Protein AF-A0A392PVK4-F1 (afdb_monomer_lite)

pLDDT: mean 98.12, std 1.06, range [91.62, 98.94]

Sequence (159 aa):
MNINANARNILINADGIVESTFLLGGYSMQLSADAYKDWVFTEQGLPNDLIKRGVAVEDPASPHGIRLLIEDYPYASDGLEIWAAIKLWVEEYVNFYYKSDAAIVQDTELQAFWKEVVEVGHGDLKSATWWFKMQTRTELIEACTILIWIASALHAAVN

Radius of gyration: 18.24 Å; chains: 1; bounding box: 43×32×50 Å

Secondary structure (DSSP, 8-state):
-HHHHHIIIIISSTTSHHHHHSTTGGGHHHHHHHHHTT--GGGGSHHHHHHHTTSEEE-TTSTTSEEESSTT-HHHHHHHHHHHHHHHHHHHHHHHH-SSHHHHHH-HHHHHHHHHIIIIITGGGTT-TTS--S-SHHHHHHH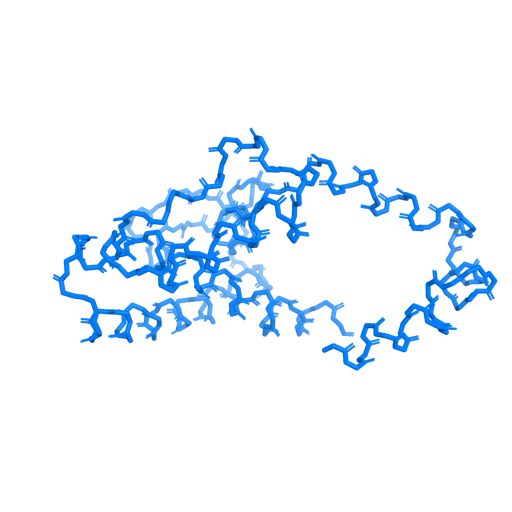HHHHHHIIIIIHHHH-

Organism: NCBI:txid97028

InterPro domains:
  IPR000907 Lipoxygenase [PTHR11771] (1-159)
  IPR013819 Lipoxygenase, C-terminal [PF00305] (1-159)
  IPR013819 Lipoxygenase, C-terminal [PS51393] (1-159)
  IPR036226 Lipoxigenase, C-terminal domain superfamily [SSF48484] (1-159)

Foldseek 3Di:
DVVVVVCCVAPLDQVHVCLVPDPCRVCVVVVVVVVVVVDFLLCLQLVNVCVVVVQWDQDCVDPLRIGGPPNPPPLNVVLSVVLVVLLVVLLVVLCVVDVWLVSQVPPPVNQVVLCCCQCPVVVVCNPPPRRDNSRGSVNVSSNSSSVCSVVPVVVVVPD

Structure (mmCIF, N/CA/C/O backbone):
data_AF-A0A392PVK4-F1
#
_entry.id   AF-A0A392PVK4-F1
#
loop_
_atom_site.group_PDB
_atom_site.id
_atom_site.type_symbol
_atom_site.label_atom_id
_atom_site.label_alt_id
_atom_site.label_comp_id
_atom_site.label_asy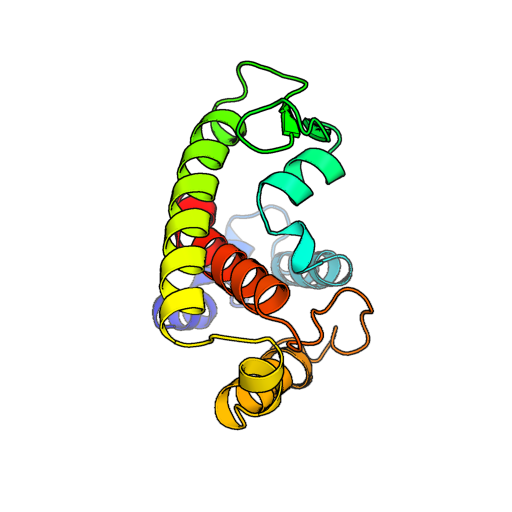m_id
_atom_site.label_entity_id
_atom_site.label_seq_id
_atom_site.pdbx_PDB_ins_code
_atom_site.Cartn_x
_atom_site.Cartn_y
_atom_site.Cartn_z
_atom_site.occupancy
_atom_site.B_iso_or_equiv
_atom_site.auth_seq_id
_atom_site.auth_comp_id
_atom_site.auth_asym_id
_atom_site.auth_atom_id
_atom_site.pdbx_PDB_model_num
ATOM 1 N N . MET A 1 1 ? -5.433 3.221 -15.256 1.00 91.62 1 MET A N 1
ATOM 2 C CA . MET A 1 1 ? -5.430 2.068 -16.196 1.00 91.62 1 MET A CA 1
ATOM 3 C C . MET A 1 1 ? -4.816 2.369 -17.567 1.00 91.62 1 MET A C 1
ATOM 5 O O . MET A 1 1 ? -4.127 1.493 -18.072 1.00 91.62 1 MET A O 1
ATOM 9 N N . ASN A 1 2 ? -5.034 3.550 -18.172 1.00 97.62 2 ASN A N 1
ATOM 10 C CA . ASN A 1 2 ? -4.528 3.876 -19.521 1.00 97.62 2 ASN A CA 1
ATOM 11 C C . ASN A 1 2 ? -3.007 3.673 -19.671 1.00 97.62 2 ASN A C 1
ATOM 13 O O . ASN A 1 2 ? -2.561 2.957 -20.563 1.00 97.62 2 ASN A O 1
ATOM 17 N N . ILE A 1 3 ? -2.215 4.225 -18.742 1.00 97.75 3 ILE A N 1
ATOM 18 C CA . ILE A 1 3 ? -0.752 4.110 -18.805 1.00 97.75 3 ILE A CA 1
ATOM 19 C C . ILE A 1 3 ? -0.272 2.655 -18.695 1.00 97.75 3 ILE A C 1
ATOM 21 O O . ILE A 1 3 ? 0.585 2.253 -19.469 1.00 97.75 3 ILE A O 1
ATOM 25 N N . ASN A 1 4 ? -0.891 1.825 -17.847 1.00 97.88 4 ASN A N 1
ATOM 26 C CA . ASN A 1 4 ? -0.543 0.402 -17.736 1.00 97.88 4 ASN A CA 1
ATOM 27 C C . ASN A 1 4 ? -0.906 -0.382 -19.006 1.00 97.88 4 ASN A C 1
ATOM 29 O O . ASN A 1 4 ? -0.190 -1.308 -19.377 1.00 97.88 4 ASN A O 1
ATOM 33 N N . ALA A 1 5 ? -2.016 -0.041 -19.670 1.00 98.44 5 ALA A N 1
ATOM 34 C CA . ALA A 1 5 ? -2.379 -0.659 -20.945 1.00 98.44 5 ALA A CA 1
ATOM 35 C C . ALA A 1 5 ? -1.358 -0.310 -22.033 1.00 98.44 5 ALA A C 1
ATOM 37 O O . ALA A 1 5 ? -0.891 -1.201 -22.737 1.00 98.44 5 ALA A O 1
ATOM 38 N N . ASN A 1 6 ? -0.945 0.957 -22.101 1.00 98.19 6 ASN A N 1
ATOM 39 C CA . ASN A 1 6 ? 0.120 1.383 -23.001 1.00 98.19 6 ASN A CA 1
ATOM 40 C C . ASN A 1 6 ? 1.440 0.690 -22.658 1.00 98.19 6 ASN A C 1
ATOM 42 O O . ASN A 1 6 ? 2.071 0.142 -23.551 1.00 98.19 6 ASN A O 1
ATOM 46 N N . ALA A 1 7 ? 1.816 0.617 -21.379 1.00 98.25 7 ALA A N 1
ATOM 47 C CA . ALA A 1 7 ? 3.035 -0.055 -20.947 1.00 98.25 7 ALA A CA 1
ATOM 48 C C . ALA A 1 7 ? 3.083 -1.520 -21.407 1.00 98.25 7 ALA A C 1
ATOM 50 O O . ALA A 1 7 ? 4.100 -1.953 -21.940 1.00 98.25 7 ALA A O 1
ATOM 51 N N . ARG A 1 8 ? 1.976 -2.267 -21.305 1.00 98.50 8 ARG A N 1
ATOM 52 C CA . ARG A 1 8 ? 1.901 -3.641 -21.835 1.00 98.50 8 ARG A CA 1
ATOM 53 C C . ARG A 1 8 ? 2.059 -3.737 -23.352 1.00 98.50 8 ARG A C 1
ATOM 55 O O . ARG A 1 8 ? 2.443 -4.793 -23.829 1.00 98.50 8 ARG A O 1
ATOM 62 N N . ASN A 1 9 ? 1.748 -2.675 -24.091 1.00 97.38 9 ASN A N 1
ATOM 63 C CA . ASN A 1 9 ? 1.808 -2.663 -25.551 1.00 97.38 9 ASN A CA 1
ATOM 64 C C . ASN A 1 9 ? 3.144 -2.152 -26.106 1.00 97.38 9 ASN A C 1
ATOM 66 O O . ASN A 1 9 ? 3.488 -2.525 -27.223 1.00 97.38 9 ASN A O 1
ATOM 70 N N . ILE A 1 10 ? 3.840 -1.261 -25.386 1.00 97.62 10 ILE A N 1
ATOM 71 C CA . ILE A 1 10 ? 5.045 -0.583 -25.906 1.00 97.62 10 ILE A CA 1
ATOM 72 C C . ILE A 1 10 ? 6.272 -0.644 -24.985 1.00 97.62 10 ILE A C 1
ATOM 74 O O . ILE A 1 10 ? 7.393 -0.441 -25.449 1.00 97.62 10 ILE A O 1
ATOM 78 N N . LEU A 1 11 ? 6.080 -0.837 -23.677 1.00 98.31 11 LEU A N 1
ATOM 79 C CA . LEU A 1 11 ? 7.148 -0.701 -22.682 1.00 98.31 11 LEU A CA 1
ATOM 80 C C . LEU A 1 11 ? 7.696 -2.066 -22.261 1.00 98.31 11 LEU A C 1
ATOM 82 O O . LEU A 1 11 ? 8.895 -2.300 -22.377 1.00 98.31 11 LEU A O 1
ATOM 86 N N . ILE A 1 12 ? 6.817 -2.944 -21.773 1.00 98.31 12 ILE A N 1
ATOM 87 C CA . ILE A 1 12 ? 7.158 -4.229 -21.140 1.00 98.31 12 ILE A CA 1
ATOM 88 C C . ILE A 1 12 ? 6.752 -5.452 -21.979 1.00 98.31 12 ILE A C 1
ATOM 90 O O . ILE A 1 12 ? 6.716 -6.569 -21.469 1.00 98.31 12 ILE A O 1
ATOM 94 N N . ASN A 1 13 ? 6.387 -5.249 -23.246 1.00 97.94 13 ASN A N 1
ATOM 95 C CA . ASN A 1 13 ? 6.198 -6.339 -24.202 1.00 97.94 13 ASN A CA 1
ATOM 96 C C . ASN A 1 13 ? 7.543 -6.920 -24.660 1.00 97.94 13 ASN A C 1
ATOM 98 O O . ASN A 1 13 ? 8.577 -6.261 -24.544 1.00 97.94 13 ASN A O 1
ATOM 102 N N . ALA A 1 14 ? 7.487 -8.111 -25.266 1.00 97.94 14 ALA A N 1
ATOM 103 C CA . ALA A 1 14 ? 8.622 -8.710 -25.962 1.00 97.94 14 ALA A CA 1
ATOM 104 C C . ALA A 1 14 ? 9.206 -7.731 -26.993 1.00 97.94 14 ALA A C 1
ATOM 106 O O . ALA A 1 14 ? 8.439 -7.088 -27.721 1.00 97.94 14 ALA A O 1
ATOM 107 N N . ASP A 1 15 ? 10.534 -7.596 -27.012 1.00 96.81 15 ASP A N 1
ATOM 108 C CA . ASP A 1 15 ? 11.284 -6.617 -27.820 1.00 96.81 15 ASP A CA 1
ATOM 109 C C . ASP A 1 15 ? 10.904 -5.139 -27.555 1.00 96.81 15 ASP A C 1
ATOM 111 O O . ASP A 1 15 ? 11.254 -4.237 -28.321 1.00 96.81 15 ASP A O 1
ATOM 115 N N . GLY A 1 16 ? 10.173 -4.869 -26.469 1.00 97.75 16 GLY A N 1
ATOM 116 C CA . GLY A 1 16 ? 9.780 -3.531 -26.039 1.00 97.75 16 GLY A CA 1
ATOM 117 C C . GLY A 1 16 ? 10.946 -2.715 -25.482 1.00 97.75 16 GLY A C 1
ATOM 118 O O . GLY A 1 16 ? 12.103 -3.143 -25.446 1.00 97.75 16 GLY A O 1
ATOM 119 N N . ILE A 1 17 ? 10.642 -1.504 -25.011 1.00 98.31 17 ILE A N 1
ATOM 120 C CA . ILE A 1 17 ? 11.666 -0.576 -24.505 1.00 98.31 17 ILE A CA 1
ATOM 121 C C . ILE A 1 17 ? 12.452 -1.190 -23.338 1.00 98.31 17 ILE A C 1
ATOM 123 O O . ILE A 1 17 ? 13.676 -1.092 -23.322 1.00 98.31 17 ILE A O 1
ATOM 127 N N . VAL A 1 18 ? 11.788 -1.840 -22.375 1.00 98.12 18 VAL A N 1
ATOM 128 C CA . VAL A 1 18 ? 12.479 -2.421 -21.212 1.00 98.12 18 VAL A CA 1
ATOM 129 C C . VAL A 1 18 ? 13.412 -3.549 -21.644 1.00 98.12 18 VAL A C 1
ATOM 131 O O . VAL A 1 18 ? 14.588 -3.523 -21.295 1.00 98.12 18 VAL A O 1
ATOM 134 N N . GLU A 1 19 ? 12.943 -4.495 -22.460 1.00 98.12 19 GLU A N 1
ATOM 135 C CA . GLU A 1 19 ? 13.789 -5.609 -22.909 1.00 98.12 19 GLU A CA 1
ATOM 136 C C . GLU A 1 19 ? 14.955 -5.160 -23.805 1.00 98.12 19 GLU A C 1
ATOM 138 O O . GLU A 1 19 ? 16.027 -5.755 -23.778 1.00 98.12 19 GLU A O 1
ATOM 143 N N . SER A 1 20 ? 14.790 -4.097 -24.590 1.00 97.88 20 SER A N 1
ATOM 144 C CA . SER A 1 20 ? 15.847 -3.621 -25.495 1.00 97.88 20 SER A CA 1
ATOM 145 C C . SER A 1 20 ? 16.894 -2.727 -24.825 1.00 97.88 20 SER A C 1
ATOM 147 O O . SER A 1 20 ? 17.967 -2.523 -25.395 1.00 97.88 20 SER A O 1
ATOM 149 N N . THR A 1 21 ? 16.610 -2.184 -23.635 1.00 98.31 21 THR A N 1
ATOM 150 C CA . THR A 1 21 ? 17.478 -1.183 -22.986 1.00 98.31 21 THR A CA 1
ATOM 151 C C . THR A 1 21 ? 17.976 -1.571 -21.594 1.00 98.31 21 THR A C 1
ATOM 153 O O . THR A 1 21 ? 18.981 -1.019 -21.146 1.00 98.31 21 THR A O 1
ATOM 156 N N . PHE A 1 22 ? 17.338 -2.530 -20.916 1.00 97.88 22 PHE A N 1
ATOM 157 C CA . PHE A 1 22 ? 17.748 -2.989 -19.588 1.00 97.88 22 PHE A CA 1
ATOM 158 C C . PHE A 1 22 ? 18.564 -4.281 -19.660 1.00 97.88 22 PHE A C 1
ATOM 160 O O . PHE A 1 22 ? 18.377 -5.122 -20.536 1.00 97.88 22 PHE A O 1
ATOM 167 N N . LEU A 1 23 ? 19.449 -4.459 -18.673 1.00 97.88 23 LEU A N 1
ATOM 168 C CA . LEU A 1 23 ? 20.423 -5.555 -18.596 1.00 97.88 23 LEU A CA 1
ATOM 169 C C . LEU A 1 23 ? 19.823 -6.953 -18.820 1.00 97.88 23 LEU A C 1
ATOM 171 O O . LEU A 1 23 ? 20.472 -7.807 -19.417 1.00 97.88 23 LEU A O 1
ATOM 175 N N . LEU A 1 24 ? 18.619 -7.202 -18.298 1.00 97.00 24 LEU A N 1
ATOM 176 C CA . LEU A 1 24 ? 18.031 -8.543 -18.261 1.00 97.00 24 LEU A CA 1
ATOM 177 C C . LEU A 1 24 ? 17.277 -8.924 -19.535 1.00 97.00 24 LEU A C 1
ATOM 179 O O . LEU A 1 24 ? 16.875 -10.081 -19.667 1.00 97.00 24 LEU A O 1
ATOM 183 N N . GLY A 1 25 ? 17.091 -7.991 -20.469 1.00 97.50 25 GLY A N 1
ATOM 184 C CA . GLY A 1 25 ? 16.376 -8.248 -21.712 1.00 97.50 25 GLY A CA 1
ATOM 185 C C . GLY A 1 25 ? 15.031 -8.935 -21.484 1.00 97.50 25 GLY A C 1
ATOM 186 O O . GLY A 1 25 ? 14.268 -8.527 -20.604 1.00 97.50 25 GLY A O 1
ATOM 187 N N . GLY A 1 26 ? 14.790 -10.034 -22.203 1.00 97.25 26 GLY A N 1
ATOM 188 C CA . GLY A 1 26 ? 13.580 -10.860 -22.089 1.00 97.25 26 GLY A CA 1
ATOM 189 C C . GLY A 1 26 ? 13.306 -11.477 -20.710 1.00 97.25 26 GLY A C 1
ATOM 190 O O . GLY A 1 26 ? 12.206 -11.961 -20.461 1.00 97.25 26 GLY A O 1
ATOM 191 N N . TYR A 1 27 ? 14.262 -11.446 -19.777 1.00 97.88 27 TYR A N 1
ATOM 192 C CA . TYR A 1 27 ? 14.045 -11.901 -18.397 1.00 97.88 27 TYR A CA 1
ATOM 193 C C . TYR A 1 27 ? 13.540 -10.793 -17.459 1.00 97.88 27 TYR A C 1
ATOM 195 O O . TYR A 1 27 ? 13.253 -11.064 -16.293 1.00 97.88 27 TYR A O 1
ATOM 203 N N . SER A 1 28 ? 13.404 -9.550 -17.935 1.00 97.81 28 SER A N 1
ATOM 204 C CA . SER A 1 28 ? 13.068 -8.399 -17.081 1.00 97.81 28 SER A CA 1
ATOM 205 C C . SER A 1 28 ? 11.719 -8.554 -16.372 1.00 97.81 28 SER A C 1
ATOM 207 O O . SER A 1 28 ? 11.620 -8.308 -15.171 1.00 97.81 28 SER A O 1
ATOM 209 N N . MET A 1 29 ? 10.683 -9.026 -17.075 1.00 97.44 29 MET A N 1
ATOM 210 C CA . MET A 1 29 ? 9.368 -9.232 -16.458 1.00 97.44 29 MET A CA 1
ATOM 211 C C . MET A 1 29 ? 9.344 -10.432 -15.508 1.00 97.44 29 MET A C 1
ATOM 213 O O . MET A 1 29 ? 8.682 -10.367 -14.470 1.00 97.44 29 MET A O 1
ATOM 217 N N . GLN A 1 30 ? 10.119 -11.482 -15.797 1.00 97.75 30 GLN A N 1
ATOM 218 C CA . GLN A 1 30 ? 10.254 -12.633 -14.902 1.00 97.75 30 GLN A CA 1
ATOM 219 C C . GLN A 1 30 ? 10.854 -12.216 -13.553 1.00 97.75 30 GLN A C 1
ATOM 221 O O . GLN A 1 30 ? 10.349 -12.645 -12.520 1.00 97.75 30 GLN A O 1
ATOM 226 N N . LEU A 1 31 ? 11.845 -11.312 -13.546 1.00 97.94 31 LEU A N 1
ATOM 227 C CA . LEU A 1 31 ? 12.404 -10.774 -12.301 1.00 97.94 31 LEU A CA 1
ATOM 228 C C . LEU A 1 31 ? 11.316 -10.147 -11.414 1.00 97.94 31 LEU A C 1
ATOM 230 O O . LEU A 1 31 ? 11.271 -10.422 -10.217 1.00 97.94 31 LEU A O 1
ATOM 234 N N . SER A 1 32 ? 10.421 -9.330 -11.985 1.00 97.56 32 SER A N 1
ATOM 235 C CA . SER A 1 32 ? 9.326 -8.727 -11.209 1.00 97.56 32 SER A CA 1
ATOM 236 C C . SER A 1 32 ? 8.311 -9.755 -10.703 1.00 97.56 32 SER A C 1
ATOM 238 O O . SER A 1 32 ? 7.812 -9.618 -9.588 1.00 97.56 32 SER A O 1
ATOM 240 N N . ALA A 1 33 ? 8.038 -10.808 -11.481 1.00 98.06 33 ALA A N 1
ATOM 241 C CA . ALA A 1 33 ? 7.148 -11.888 -11.068 1.00 98.06 33 ALA A CA 1
ATOM 242 C C . ALA A 1 33 ? 7.752 -12.713 -9.920 1.00 98.06 33 ALA A C 1
ATOM 244 O O . ALA A 1 33 ? 7.039 -13.113 -9.002 1.00 98.06 33 ALA A O 1
ATOM 245 N N . ASP A 1 34 ? 9.069 -12.935 -9.939 1.00 98.19 34 ASP A N 1
ATOM 246 C CA . ASP A 1 34 ? 9.777 -13.592 -8.842 1.00 98.19 34 ASP A CA 1
ATOM 247 C C . ASP A 1 34 ? 9.813 -12.718 -7.586 1.00 98.19 34 ASP A C 1
ATOM 249 O O . ASP A 1 34 ? 9.518 -13.219 -6.505 1.00 98.19 34 ASP A O 1
ATOM 253 N N . ALA A 1 35 ? 10.065 -11.412 -7.724 1.00 98.06 35 ALA A N 1
ATOM 254 C CA . ALA A 1 35 ? 10.008 -10.470 -6.605 1.00 98.06 35 ALA A CA 1
ATOM 255 C C . ALA A 1 35 ? 8.602 -10.371 -5.981 1.00 98.06 35 ALA A C 1
ATOM 257 O O . ALA A 1 35 ? 8.470 -10.213 -4.769 1.00 98.06 35 ALA A O 1
ATOM 258 N N . TYR A 1 36 ? 7.540 -10.504 -6.786 1.00 98.56 36 TYR A N 1
ATOM 259 C CA . TYR A 1 36 ? 6.157 -10.463 -6.304 1.00 98.56 36 TYR A CA 1
ATOM 260 C C . TYR A 1 36 ? 5.817 -11.605 -5.331 1.00 98.56 36 TYR A C 1
ATOM 262 O O . TYR A 1 36 ? 4.936 -11.441 -4.491 1.00 98.56 36 TYR A O 1
ATOM 270 N N . LYS A 1 37 ? 6.538 -12.734 -5.370 1.00 98.00 37 LYS A N 1
ATOM 271 C CA . LYS A 1 37 ? 6.331 -13.851 -4.427 1.00 98.00 37 LYS A CA 1
ATOM 272 C C . LYS A 1 37 ? 6.571 -13.450 -2.970 1.00 98.00 37 LYS A C 1
ATOM 274 O O . LYS A 1 37 ? 5.925 -14.003 -2.085 1.00 98.00 37 LYS A O 1
ATOM 279 N N . ASP A 1 38 ? 7.453 -12.477 -2.749 1.00 97.31 38 ASP A N 1
ATOM 280 C CA . ASP A 1 38 ? 7.799 -11.942 -1.429 1.00 97.31 38 ASP A CA 1
ATOM 281 C C . ASP A 1 38 ? 7.106 -10.598 -1.139 1.00 97.31 38 ASP A C 1
ATOM 283 O O . ASP A 1 38 ? 7.399 -9.939 -0.138 1.00 97.31 38 ASP A O 1
ATOM 287 N N . TRP A 1 39 ? 6.199 -10.156 -2.017 1.00 98.62 39 TRP A N 1
ATOM 288 C CA . TRP A 1 39 ? 5.458 -8.917 -1.822 1.00 98.62 39 TRP A CA 1
ATOM 289 C C . TRP A 1 39 ? 4.411 -9.073 -0.715 1.00 98.62 39 TRP A C 1
ATOM 291 O O . TRP A 1 39 ? 3.664 -10.051 -0.666 1.00 98.62 39 TRP A O 1
ATOM 301 N N . VAL A 1 40 ? 4.335 -8.071 0.160 1.00 98.62 40 VAL A N 1
ATOM 302 C CA . VAL A 1 40 ? 3.448 -8.043 1.328 1.00 98.62 40 VAL A CA 1
ATOM 303 C C . VAL A 1 40 ? 2.742 -6.694 1.376 1.00 98.62 40 VAL A C 1
ATOM 305 O O . VAL A 1 40 ? 3.394 -5.659 1.525 1.00 98.62 40 VAL A O 1
ATOM 308 N N . PHE A 1 41 ? 1.410 -6.687 1.272 1.00 98.69 41 PHE A N 1
ATOM 309 C CA . PHE A 1 41 ? 0.619 -5.450 1.200 1.00 98.69 41 PHE A CA 1
ATOM 310 C C . PHE A 1 41 ? 0.808 -4.546 2.422 1.00 98.69 41 PHE A C 1
ATOM 312 O O . PHE A 1 41 ? 1.005 -3.343 2.280 1.00 98.69 41 PHE A O 1
ATOM 319 N N . THR A 1 42 ? 0.785 -5.121 3.626 1.00 97.81 42 THR A N 1
ATOM 320 C CA . THR A 1 42 ? 0.892 -4.363 4.883 1.00 97.81 42 THR A CA 1
ATOM 321 C C . THR A 1 42 ? 2.253 -3.693 5.060 1.00 97.81 42 THR A C 1
ATOM 323 O O . THR A 1 42 ? 2.362 -2.704 5.780 1.00 97.81 42 THR A O 1
ATOM 326 N N . GLU A 1 43 ? 3.281 -4.184 4.372 1.00 97.81 43 GLU A N 1
ATOM 327 C CA . GLU A 1 43 ? 4.632 -3.620 4.383 1.00 97.81 43 GLU A CA 1
ATOM 328 C C . GLU A 1 43 ? 4.825 -2.525 3.328 1.00 97.81 43 GLU A C 1
ATOM 330 O O . GLU A 1 43 ? 5.875 -1.899 3.294 1.00 97.81 43 GLU A O 1
ATOM 335 N N . GLN A 1 44 ? 3.824 -2.261 2.479 1.00 98.44 44 GLN A N 1
ATOM 336 C CA . GLN A 1 44 ? 3.880 -1.157 1.514 1.00 98.44 44 GLN A CA 1
ATOM 337 C C . GLN A 1 44 ? 3.568 0.203 2.154 1.00 98.44 44 GLN A C 1
ATOM 339 O O . GLN A 1 44 ? 3.776 1.245 1.530 1.00 98.44 44 GLN A O 1
ATOM 344 N N . GLY A 1 45 ? 3.057 0.209 3.389 1.00 97.81 45 GLY A N 1
ATOM 345 C CA . GLY A 1 45 ? 2.945 1.425 4.181 1.00 97.81 45 GLY A CA 1
ATOM 346 C C . GLY A 1 45 ? 4.320 1.906 4.633 1.00 97.81 45 GLY A C 1
ATOM 347 O O . GLY A 1 45 ? 5.114 1.104 5.127 1.00 97.81 45 GLY A O 1
ATOM 348 N N . LEU A 1 46 ? 4.598 3.206 4.487 1.00 98.56 46 LEU A N 1
ATOM 349 C CA . LEU A 1 46 ? 5.947 3.742 4.688 1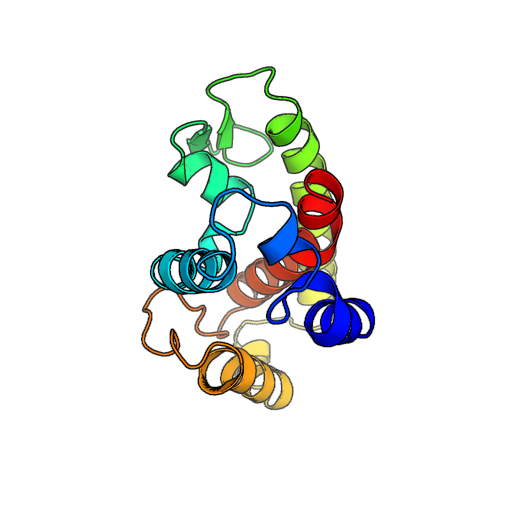.00 98.56 46 LEU A CA 1
ATOM 350 C C . LEU A 1 46 ? 6.560 3.374 6.056 1.00 98.56 46 LEU A C 1
ATOM 352 O O . LEU A 1 46 ? 7.695 2.901 6.061 1.00 98.56 46 LEU A O 1
ATOM 356 N N . PRO A 1 47 ? 5.863 3.500 7.205 1.00 98.44 47 PRO A N 1
ATOM 357 C CA . PRO A 1 47 ? 6.457 3.126 8.489 1.00 98.44 47 PRO A CA 1
ATOM 358 C C . PRO A 1 47 ? 6.901 1.659 8.563 1.00 98.44 47 PRO A C 1
ATOM 360 O O . PRO A 1 47 ? 7.996 1.365 9.046 1.00 98.44 47 PRO A O 1
ATOM 363 N N . ASN A 1 48 ? 6.082 0.745 8.035 1.00 98.19 48 ASN A N 1
ATOM 364 C CA . ASN A 1 48 ? 6.369 -0.688 8.054 1.00 98.19 48 ASN A CA 1
ATOM 365 C C . ASN A 1 48 ? 7.533 -1.041 7.120 1.00 98.19 48 ASN A C 1
ATOM 367 O O . ASN A 1 48 ? 8.380 -1.847 7.499 1.00 98.19 48 ASN A O 1
ATOM 371 N N . ASP A 1 49 ? 7.625 -0.406 5.945 1.00 98.62 49 ASP A N 1
ATOM 372 C CA . ASP A 1 49 ? 8.782 -0.543 5.048 1.00 98.62 49 ASP A CA 1
ATOM 373 C C . ASP A 1 49 ? 10.087 -0.114 5.743 1.00 98.62 49 ASP A C 1
ATOM 375 O O . ASP A 1 49 ? 11.082 -0.845 5.734 1.00 98.62 49 ASP A O 1
ATOM 379 N N . LEU A 1 50 ? 10.082 1.052 6.400 1.00 98.69 50 LEU A N 1
ATOM 380 C CA . LEU A 1 50 ? 11.263 1.590 7.080 1.00 98.69 50 LEU A CA 1
ATOM 381 C C . LEU A 1 50 ? 11.742 0.680 8.222 1.00 98.69 50 LEU A C 1
ATOM 383 O O . LEU A 1 50 ? 12.947 0.441 8.357 1.00 98.69 50 LEU A O 1
ATOM 387 N N . ILE A 1 51 ? 10.811 0.142 9.016 1.00 98.56 51 ILE A N 1
ATOM 388 C CA . ILE A 1 51 ? 11.127 -0.828 10.072 1.00 98.56 51 ILE A CA 1
ATOM 389 C C . ILE A 1 51 ? 11.654 -2.129 9.461 1.00 98.56 51 ILE A C 1
ATOM 391 O O . ILE A 1 51 ? 12.710 -2.612 9.872 1.00 98.56 51 ILE A O 1
ATOM 395 N N . LYS A 1 52 ? 10.973 -2.678 8.445 1.00 98.25 52 LYS A N 1
ATOM 396 C CA . LYS A 1 52 ? 11.368 -3.932 7.785 1.00 98.25 52 LYS A CA 1
ATOM 397 C C . LYS A 1 52 ? 12.791 -3.864 7.239 1.00 98.25 52 LYS A C 1
ATOM 399 O O . LYS A 1 52 ? 13.555 -4.817 7.382 1.00 98.25 52 LYS A O 1
ATOM 404 N N . ARG A 1 53 ? 13.165 -2.740 6.621 1.00 98.25 53 ARG A N 1
ATOM 405 C CA . ARG A 1 53 ? 14.513 -2.533 6.068 1.00 98.25 53 ARG A CA 1
ATOM 406 C C . ARG A 1 53 ? 15.575 -2.248 7.131 1.00 98.25 53 ARG A C 1
ATOM 408 O O . ARG A 1 53 ? 16.749 -2.142 6.785 1.00 98.25 53 ARG A O 1
ATOM 415 N N . GLY A 1 54 ? 15.189 -2.128 8.403 1.00 98.44 54 GLY A N 1
ATOM 416 C CA . GLY A 1 54 ? 16.104 -1.851 9.506 1.00 98.44 54 GLY A CA 1
ATOM 417 C C . GLY A 1 54 ? 16.669 -0.433 9.477 1.00 98.44 54 GLY A C 1
ATOM 418 O O . GLY A 1 54 ? 17.778 -0.215 9.952 1.00 98.44 54 GLY A O 1
ATOM 419 N N . VAL A 1 55 ? 15.935 0.524 8.896 1.00 98.56 55 VAL A N 1
ATOM 420 C CA . VAL A 1 55 ? 16.322 1.949 8.844 1.00 98.56 55 VAL A CA 1
ATOM 421 C C . VAL A 1 55 ? 15.493 2.823 9.789 1.00 98.56 55 VAL A C 1
ATOM 423 O O . VAL A 1 55 ? 15.761 4.016 9.922 1.00 98.56 55 VAL A O 1
ATOM 426 N N . ALA A 1 56 ? 14.520 2.230 10.479 1.00 98.62 56 ALA A N 1
ATOM 427 C CA . ALA A 1 56 ? 13.764 2.832 11.567 1.00 98.62 56 ALA A CA 1
ATOM 428 C C . ALA A 1 56 ? 13.437 1.783 12.636 1.00 98.62 56 ALA A C 1
ATOM 430 O O . ALA A 1 56 ? 13.512 0.579 12.390 1.00 98.62 56 ALA A O 1
ATOM 431 N N . VAL A 1 57 ? 13.062 2.248 13.823 1.00 98.38 57 VAL A N 1
ATOM 432 C CA . VAL A 1 57 ? 12.565 1.413 14.923 1.00 98.38 57 VAL A CA 1
ATOM 433 C C . VAL A 1 57 ? 11.264 1.990 15.461 1.00 98.38 57 VAL A C 1
ATOM 435 O O . VAL A 1 57 ? 11.054 3.200 15.377 1.00 98.38 57 VAL A O 1
ATOM 438 N N . GLU A 1 58 ? 10.405 1.142 16.025 1.00 98.00 58 GLU A N 1
ATOM 439 C CA . GLU A 1 58 ? 9.218 1.608 16.743 1.00 98.00 58 GLU A CA 1
ATOM 440 C C . GLU A 1 58 ? 9.621 2.547 17.883 1.00 98.00 58 GLU A C 1
ATOM 442 O O . GLU A 1 58 ? 10.531 2.261 18.667 1.00 98.00 58 GLU A O 1
ATOM 447 N N . ASP A 1 59 ? 8.935 3.680 17.961 1.00 97.75 59 ASP A N 1
ATOM 448 C CA . ASP A 1 59 ? 9.109 4.661 19.019 1.00 97.75 59 ASP A CA 1
ATOM 449 C C . ASP A 1 59 ? 7.782 5.398 19.233 1.00 97.75 59 ASP A C 1
ATOM 451 O O . ASP A 1 59 ? 7.507 6.391 18.555 1.00 97.75 59 ASP A O 1
ATOM 455 N N . PRO A 1 60 ? 6.944 4.934 20.178 1.00 95.19 60 PRO A N 1
ATOM 456 C CA . PRO A 1 60 ? 5.653 5.555 20.463 1.00 95.19 60 PRO A CA 1
ATOM 457 C C . PRO A 1 60 ? 5.742 7.014 20.933 1.00 95.19 60 PRO A C 1
ATOM 459 O O . PRO A 1 60 ? 4.726 7.703 20.948 1.00 95.19 60 PRO A O 1
ATOM 462 N N . ALA A 1 61 ? 6.923 7.480 21.358 1.00 95.44 61 ALA A N 1
ATOM 463 C CA . ALA A 1 61 ? 7.138 8.873 21.740 1.00 95.44 61 ALA A CA 1
ATOM 464 C C . ALA A 1 61 ? 7.435 9.781 20.533 1.00 95.44 61 ALA A C 1
ATOM 466 O O . ALA A 1 61 ? 7.317 11.002 20.649 1.00 95.44 61 ALA A O 1
ATOM 467 N N . SER A 1 62 ? 7.813 9.207 19.387 1.00 94.44 62 SER A N 1
ATOM 468 C CA . SER A 1 62 ? 8.057 9.953 18.155 1.00 94.44 62 SER A CA 1
ATOM 469 C C . SER A 1 62 ? 6.736 10.327 17.458 1.00 94.44 62 SER A C 1
ATOM 471 O O . SER A 1 62 ? 5.785 9.545 17.504 1.00 94.44 62 SER A O 1
ATOM 473 N N . PRO A 1 63 ? 6.654 11.480 16.757 1.00 92.38 63 PRO A N 1
ATOM 474 C CA . PRO A 1 63 ? 5.409 11.967 16.141 1.00 92.38 63 PRO A CA 1
ATOM 475 C C . PRO A 1 63 ? 4.734 10.969 15.193 1.00 92.38 63 PRO A C 1
ATOM 477 O O . PRO A 1 63 ? 3.510 10.902 15.127 1.00 92.38 63 PRO A O 1
ATOM 480 N N . HIS A 1 64 ? 5.541 10.166 14.497 1.00 95.81 64 HIS A N 1
ATOM 481 C CA . HIS A 1 64 ? 5.084 9.192 13.502 1.00 95.81 64 HIS A CA 1
ATOM 482 C C . HIS A 1 64 ? 5.029 7.754 14.041 1.00 95.81 64 HIS A C 1
ATOM 484 O O . HIS A 1 64 ? 4.881 6.810 13.268 1.00 95.81 64 HIS A O 1
ATOM 490 N N . GLY A 1 65 ? 5.199 7.565 15.356 1.00 96.31 65 GLY A N 1
ATOM 491 C CA . GLY A 1 65 ? 5.249 6.251 16.013 1.00 96.31 65 GLY A CA 1
ATOM 492 C C . GLY A 1 65 ? 6.522 5.440 15.736 1.00 96.31 65 GLY A C 1
ATOM 493 O O . GLY A 1 65 ? 6.657 4.315 16.221 1.00 96.31 65 GLY A O 1
ATOM 494 N N . ILE A 1 66 ? 7.460 6.001 14.971 1.00 98.06 66 ILE A N 1
ATOM 495 C CA . ILE A 1 66 ? 8.758 5.406 14.653 1.00 98.06 66 ILE A CA 1
ATOM 496 C C . ILE A 1 66 ? 9.858 6.461 14.737 1.00 98.06 66 ILE A C 1
ATOM 498 O O . ILE A 1 66 ? 9.615 7.647 14.504 1.00 98.06 66 ILE A O 1
ATOM 502 N N . ARG A 1 67 ? 11.086 6.008 14.981 1.00 98.12 67 ARG A N 1
ATOM 503 C CA . ARG A 1 67 ? 12.298 6.826 14.936 1.00 98.12 67 ARG A CA 1
ATOM 504 C C . ARG A 1 67 ? 13.239 6.316 13.852 1.00 98.12 67 ARG A C 1
ATOM 506 O O . ARG A 1 67 ? 13.611 5.141 13.851 1.00 98.12 67 ARG A O 1
ATOM 513 N N . LEU A 1 68 ? 13.656 7.209 12.957 1.00 98.38 68 LEU A N 1
ATOM 514 C CA . LEU A 1 68 ? 14.654 6.905 11.932 1.00 98.38 68 LEU A CA 1
ATOM 515 C C . LEU A 1 68 ? 16.026 6.640 12.573 1.00 98.38 68 LEU A C 1
ATOM 517 O O . LEU A 1 68 ? 16.412 7.289 13.545 1.00 98.38 68 LEU A O 1
ATOM 521 N N . LEU A 1 69 ? 16.774 5.684 12.022 1.00 98.38 69 LEU A N 1
ATOM 522 C CA . LEU A 1 69 ? 18.172 5.437 12.403 1.00 98.38 69 LEU A CA 1
ATOM 523 C C . LEU A 1 69 ? 19.150 6.332 11.634 1.00 98.38 69 LEU A C 1
ATOM 525 O O . LEU A 1 69 ? 20.283 6.526 12.067 1.00 98.38 69 LEU A O 1
ATOM 529 N N . ILE A 1 70 ? 18.699 6.876 10.505 1.00 98.12 70 ILE A N 1
ATOM 530 C CA . ILE A 1 70 ? 19.374 7.918 9.739 1.00 98.12 70 ILE A CA 1
ATOM 531 C C . ILE A 1 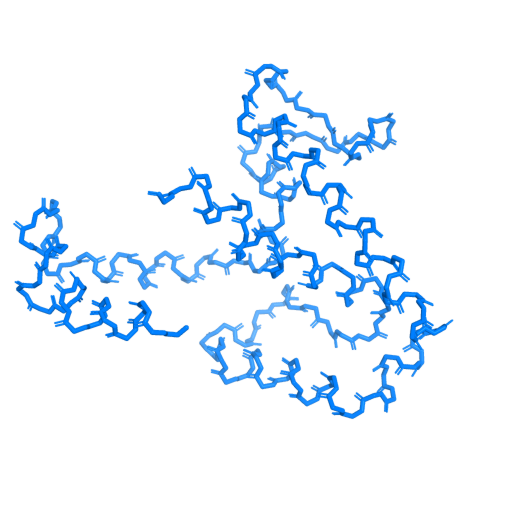70 ? 18.443 9.124 9.791 1.00 98.12 70 ILE A C 1
ATOM 533 O O . ILE A 1 70 ? 17.422 9.133 9.110 1.00 98.12 70 ILE A O 1
ATOM 537 N N . GLU A 1 71 ? 18.757 10.090 10.654 1.00 94.00 71 GLU A N 1
ATOM 538 C CA . GLU A 1 71 ? 17.876 11.238 10.913 1.00 94.00 71 GLU A CA 1
ATOM 539 C C . GLU A 1 71 ? 17.620 12.057 9.640 1.00 94.00 71 GLU A C 1
ATOM 541 O O . GLU A 1 71 ? 16.476 12.377 9.335 1.00 94.00 71 GLU A O 1
ATOM 546 N N . ASP A 1 72 ? 18.672 12.315 8.860 1.00 97.38 72 ASP A N 1
ATOM 547 C CA . ASP A 1 72 ? 18.604 13.027 7.581 1.00 97.38 72 ASP A CA 1
ATOM 548 C C . ASP A 1 72 ? 18.522 12.038 6.408 1.00 97.38 72 ASP A C 1
ATOM 550 O O . ASP A 1 72 ? 19.439 11.909 5.596 1.00 97.38 72 ASP A O 1
ATOM 554 N N . TYR A 1 73 ? 17.444 11.251 6.368 1.00 98.44 73 TYR A N 1
ATOM 555 C CA . TYR A 1 73 ? 17.095 10.417 5.217 1.00 98.44 73 TYR A CA 1
ATOM 556 C C . TYR A 1 73 ? 15.920 11.067 4.465 1.00 98.44 73 TYR A C 1
ATOM 558 O O . TYR A 1 73 ? 14.774 10.762 4.795 1.00 98.44 73 TYR A O 1
ATOM 566 N N . PRO A 1 74 ? 16.170 11.875 3.410 1.00 98.50 74 PRO A N 1
ATOM 567 C CA . PRO A 1 74 ? 15.161 12.767 2.826 1.00 98.50 74 PRO A CA 1
ATOM 568 C C . PRO A 1 74 ? 13.872 12.077 2.363 1.00 98.50 74 PRO A C 1
ATOM 570 O O . PRO A 1 74 ? 12.775 12.535 2.653 1.00 98.50 74 PRO A O 1
ATOM 573 N N . TYR A 1 75 ? 13.982 10.924 1.691 1.00 98.56 75 TYR A N 1
ATOM 574 C CA . TYR A 1 75 ? 12.803 10.147 1.281 1.00 98.56 75 TYR A CA 1
ATOM 575 C C . TYR A 1 75 ? 11.947 9.717 2.482 1.00 98.56 75 TYR A C 1
ATOM 577 O O . TYR A 1 75 ? 10.722 9.769 2.418 1.00 98.56 75 TYR A O 1
ATOM 585 N N . ALA A 1 76 ? 12.589 9.278 3.568 1.00 98.38 76 ALA A N 1
ATOM 586 C CA . ALA A 1 76 ? 11.892 8.782 4.744 1.00 98.38 76 ALA A CA 1
ATOM 587 C C . ALA A 1 76 ? 11.327 9.929 5.589 1.00 98.38 76 ALA A C 1
ATOM 589 O O . ALA A 1 76 ? 10.167 9.858 5.981 1.00 98.38 76 ALA A O 1
ATOM 590 N N . SER A 1 77 ? 12.113 10.980 5.846 1.00 98.00 77 SER A N 1
ATOM 591 C CA . SER A 1 77 ? 11.672 12.144 6.621 1.00 98.00 77 SER A CA 1
ATOM 592 C C . SER A 1 77 ? 10.479 12.829 5.961 1.00 98.00 77 SER A C 1
ATOM 594 O O . SER A 1 77 ? 9.442 12.994 6.597 1.00 98.00 77 SER A O 1
ATOM 596 N N . ASP A 1 78 ? 10.587 13.145 4.671 1.00 98.62 78 ASP A N 1
ATOM 597 C CA . ASP A 1 78 ? 9.548 13.880 3.949 1.00 98.62 78 ASP A CA 1
ATOM 598 C C . ASP A 1 78 ? 8.340 12.975 3.690 1.00 98.62 78 ASP A C 1
ATOM 600 O O . ASP A 1 78 ? 7.186 13.386 3.824 1.00 98.62 78 ASP A O 1
ATOM 604 N N . GLY A 1 79 ? 8.600 11.705 3.369 1.00 98.69 79 GLY A N 1
ATOM 605 C CA . GLY A 1 79 ? 7.563 10.706 3.165 1.00 98.69 79 GLY A CA 1
ATOM 606 C C . GLY A 1 79 ? 6.696 10.489 4.404 1.00 98.69 79 GLY A C 1
ATOM 607 O O . GLY A 1 79 ? 5.488 10.306 4.258 1.00 98.69 79 GLY A O 1
ATOM 608 N N . LEU A 1 80 ? 7.271 10.531 5.614 1.00 98.62 80 LEU A N 1
ATOM 609 C CA . LEU A 1 80 ? 6.521 10.342 6.860 1.00 98.62 80 LEU A CA 1
ATOM 610 C C . LEU A 1 80 ? 5.528 11.480 7.118 1.00 98.62 80 LEU A C 1
ATOM 612 O O . LEU A 1 80 ? 4.411 11.207 7.553 1.00 98.62 80 LEU A O 1
ATOM 616 N N . GLU A 1 81 ? 5.873 12.720 6.769 1.00 98.62 81 GLU A N 1
ATOM 617 C CA . GLU A 1 81 ? 4.942 13.854 6.854 1.00 98.62 81 GLU A CA 1
ATOM 618 C C . GLU A 1 81 ? 3.751 13.678 5.899 1.00 98.62 81 GLU A C 1
ATOM 620 O O . GLU A 1 81 ? 2.592 13.866 6.280 1.00 98.62 81 GLU A O 1
ATOM 625 N N . ILE A 1 82 ? 4.015 13.247 4.661 1.00 98.81 82 ILE A N 1
ATOM 626 C CA . ILE A 1 82 ? 2.956 12.981 3.678 1.00 98.81 82 ILE A CA 1
ATOM 627 C C . ILE A 1 82 ? 2.097 11.785 4.101 1.00 98.81 82 ILE A C 1
ATOM 629 O O . ILE A 1 82 ? 0.869 11.842 4.013 1.00 98.81 82 ILE A O 1
ATOM 633 N N . TRP A 1 83 ? 2.721 10.715 4.594 1.00 98.75 83 TRP A N 1
ATOM 634 C CA . TRP A 1 83 ? 2.026 9.549 5.133 1.00 98.75 83 TRP A CA 1
ATOM 635 C C . TRP A 1 83 ? 1.088 9.939 6.280 1.00 98.75 83 TRP A C 1
ATOM 637 O O . TRP A 1 83 ? -0.083 9.557 6.266 1.00 98.75 83 TRP A O 1
ATOM 647 N N . ALA A 1 84 ? 1.571 10.734 7.240 1.00 98.62 84 ALA A N 1
ATOM 648 C CA . ALA A 1 84 ? 0.774 11.209 8.366 1.00 98.62 84 ALA A CA 1
ATOM 649 C C . ALA A 1 84 ? -0.428 12.046 7.904 1.00 98.62 84 ALA A C 1
ATOM 651 O O . ALA A 1 84 ? -1.543 11.830 8.381 1.00 98.62 84 ALA A O 1
ATOM 652 N N . ALA A 1 85 ? -0.236 12.938 6.927 1.00 98.81 85 ALA A N 1
ATOM 653 C CA . ALA A 1 85 ? -1.319 13.735 6.354 1.00 98.81 85 ALA A CA 1
ATOM 654 C C . ALA A 1 85 ? -2.389 12.869 5.660 1.00 98.81 85 ALA A C 1
ATOM 656 O O . ALA A 1 85 ? -3.586 13.084 5.866 1.00 98.81 85 ALA A O 1
ATOM 657 N N . ILE A 1 86 ? -1.978 11.866 4.872 1.00 98.88 86 ILE A N 1
ATOM 658 C CA . ILE A 1 86 ? -2.904 10.918 4.231 1.00 98.88 86 ILE A CA 1
ATOM 659 C C . ILE A 1 86 ? -3.675 10.138 5.295 1.00 98.88 86 ILE A C 1
ATOM 661 O O . ILE A 1 86 ? -4.901 10.060 5.224 1.00 98.88 86 ILE A O 1
ATOM 665 N N . LYS A 1 87 ? -2.970 9.575 6.283 1.00 98.69 87 LYS A N 1
ATOM 666 C CA . LYS A 1 87 ? -3.577 8.746 7.326 1.00 98.69 87 LYS A CA 1
ATOM 667 C C . LYS A 1 87 ? -4.597 9.528 8.146 1.00 98.69 87 LYS A C 1
ATOM 669 O O . LYS A 1 87 ? -5.697 9.027 8.354 1.00 98.69 87 LYS A O 1
ATOM 674 N N . LEU A 1 88 ? -4.270 10.762 8.540 1.00 98.69 88 LEU A N 1
ATOM 675 C CA . LEU A 1 88 ? -5.190 11.646 9.257 1.00 98.69 88 LEU A CA 1
ATOM 676 C C . LEU A 1 88 ? -6.469 11.895 8.448 1.00 98.69 88 LEU A C 1
ATOM 678 O O . LEU A 1 88 ? -7.571 11.746 8.971 1.00 98.69 88 LEU A O 1
ATOM 682 N N . TRP A 1 89 ? -6.336 12.211 7.156 1.00 98.88 89 TRP A N 1
ATOM 683 C CA . TRP A 1 89 ? -7.495 12.426 6.292 1.00 98.88 89 TRP A CA 1
ATOM 684 C C . TRP A 1 89 ? -8.367 11.170 6.154 1.00 98.88 89 TRP A C 1
ATOM 686 O O . TRP A 1 89 ? -9.591 11.237 6.287 1.00 98.88 89 TRP A O 1
ATOM 696 N N . VAL A 1 90 ? -7.749 10.012 5.909 1.00 98.88 90 VAL A N 1
ATOM 697 C CA . VAL A 1 90 ? -8.465 8.733 5.800 1.00 98.88 90 VAL A CA 1
ATOM 698 C C . VAL A 1 90 ? -9.174 8.400 7.108 1.00 98.88 90 VAL A C 1
ATOM 700 O O . VAL A 1 90 ? -10.328 7.978 7.081 1.00 98.88 90 VAL A O 1
ATOM 703 N N . GLU A 1 91 ? -8.514 8.604 8.245 1.00 98.75 91 GLU A N 1
ATOM 704 C CA . GLU A 1 91 ? -9.091 8.365 9.563 1.00 98.75 91 GLU A CA 1
ATOM 705 C C . GLU A 1 91 ? -10.324 9.241 9.807 1.00 98.75 91 GLU A C 1
ATOM 707 O O . GLU A 1 91 ? -11.374 8.719 10.192 1.00 98.75 91 GLU A O 1
ATOM 712 N N . GLU A 1 92 ? -10.243 10.544 9.533 1.00 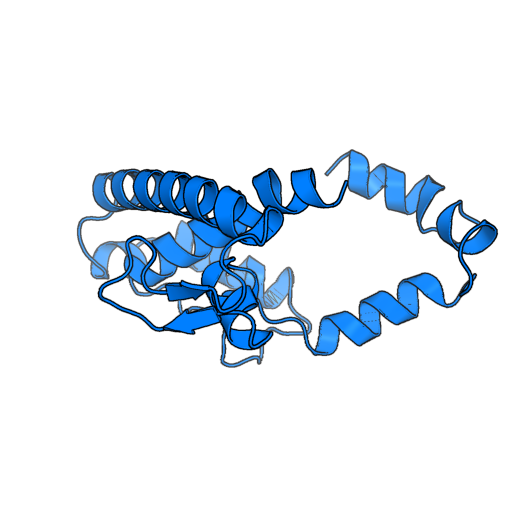98.75 92 GLU A N 1
ATOM 713 C CA . GLU A 1 92 ? -11.388 11.454 9.641 1.00 98.75 92 GLU A CA 1
ATOM 714 C C . GLU A 1 92 ? -12.540 11.030 8.719 1.00 98.75 92 GLU A C 1
ATOM 716 O O . GLU A 1 92 ? -13.695 10.953 9.154 1.00 98.75 92 GLU A O 1
ATOM 721 N N . TYR A 1 93 ? -12.236 10.694 7.462 1.00 98.75 93 TYR A N 1
ATOM 722 C CA . TYR A 1 93 ? -13.233 10.294 6.472 1.00 98.75 93 TYR A CA 1
ATOM 723 C C . TYR A 1 93 ? -13.908 8.965 6.836 1.00 98.75 93 TYR A C 1
ATOM 725 O O . TYR A 1 93 ? -15.134 8.881 6.878 1.00 98.75 93 TYR A O 1
ATOM 733 N N . VAL A 1 94 ? -13.139 7.923 7.160 1.00 98.75 94 VAL A N 1
ATOM 734 C CA . VAL A 1 94 ? -13.683 6.610 7.544 1.00 98.75 94 VAL A CA 1
ATOM 735 C C . VAL A 1 94 ? -14.533 6.734 8.803 1.00 98.75 94 VAL A C 1
ATOM 737 O O . VAL A 1 94 ? -15.653 6.223 8.836 1.00 98.75 94 VAL A O 1
ATOM 740 N N . ASN A 1 95 ? -14.059 7.463 9.817 1.00 98.44 95 ASN A N 1
ATOM 741 C CA . ASN A 1 95 ? -14.816 7.670 11.050 1.00 98.44 95 ASN A CA 1
ATOM 742 C C . ASN A 1 95 ? -16.068 8.531 10.847 1.00 98.44 95 ASN A C 1
ATOM 744 O O . ASN A 1 95 ? -16.992 8.475 11.668 1.00 98.44 95 ASN A O 1
ATOM 748 N N . PHE A 1 96 ? -16.150 9.315 9.768 1.00 98.38 96 PHE A N 1
ATOM 749 C CA . PHE A 1 96 ? -17.370 10.024 9.404 1.00 98.38 96 PHE A CA 1
ATOM 750 C C . PHE A 1 96 ? -18.489 9.058 8.978 1.00 98.38 96 PHE A C 1
ATOM 752 O O . PHE A 1 96 ? -19.602 9.196 9.492 1.00 98.38 96 PHE A O 1
ATOM 759 N N . TYR A 1 97 ? -18.201 8.061 8.134 1.00 98.31 97 TYR A N 1
ATOM 760 C CA . TYR A 1 97 ? -19.203 7.110 7.623 1.00 98.31 97 TYR A CA 1
ATOM 761 C C . TYR A 1 97 ? -19.406 5.885 8.526 1.00 98.31 97 TYR A C 1
ATOM 763 O O . TYR A 1 97 ? -20.541 5.472 8.758 1.00 98.31 97 TYR A O 1
ATOM 771 N N . TYR A 1 98 ? -18.334 5.338 9.101 1.00 98.50 98 TYR A N 1
ATOM 772 C CA . TYR A 1 98 ? -18.378 4.133 9.928 1.00 98.50 98 TYR A CA 1
ATOM 773 C C . TYR A 1 98 ? -18.167 4.476 11.404 1.00 98.50 98 TYR A C 1
ATOM 775 O O . TYR A 1 98 ? -17.096 4.910 11.833 1.00 98.50 98 TYR A O 1
ATOM 783 N N . LYS A 1 99 ? -19.205 4.256 12.219 1.00 98.06 99 LYS A N 1
ATOM 784 C CA . LYS A 1 99 ? -19.190 4.578 13.661 1.00 98.06 99 LYS A CA 1
ATOM 785 C C . LYS A 1 99 ? -18.769 3.414 14.556 1.00 98.06 99 LYS A C 1
ATOM 787 O O . LYS A 1 99 ? -18.565 3.607 15.751 1.00 98.06 99 LYS A O 1
ATOM 792 N N . SER A 1 100 ? -18.641 2.217 13.996 1.00 98.38 100 SER A N 1
ATOM 793 C CA . SER A 1 100 ? -18.229 1.013 14.710 1.00 98.38 100 SER A CA 1
ATOM 794 C C . SER A 1 100 ? -17.672 -0.020 13.739 1.00 98.38 100 SER A C 1
ATOM 796 O O . SER A 1 100 ? -17.951 0.027 12.541 1.00 98.38 100 SER A O 1
ATOM 798 N N . ASP A 1 101 ? -16.934 -0.991 14.266 1.00 98.69 101 ASP A N 1
ATOM 799 C CA . ASP A 1 101 ? -16.439 -2.127 13.481 1.00 98.69 101 ASP A CA 1
ATOM 800 C C . ASP A 1 101 ? -17.595 -2.992 12.953 1.00 98.69 101 ASP A C 1
ATOM 802 O O . ASP A 1 101 ? -17.542 -3.512 11.844 1.00 98.69 101 ASP A O 1
ATOM 806 N N . ALA A 1 102 ? -18.715 -3.052 13.683 1.00 98.62 102 ALA A N 1
ATOM 807 C CA . ALA A 1 102 ? -19.922 -3.722 13.205 1.00 98.62 102 ALA A CA 1
ATOM 808 C C . ALA A 1 102 ? -20.443 -3.126 11.884 1.00 98.62 102 ALA A C 1
ATOM 810 O O . ALA A 1 102 ? -20.937 -3.874 11.046 1.00 98.62 102 ALA A O 1
ATOM 811 N N . ALA A 1 103 ? -20.302 -1.811 11.673 1.00 98.56 103 ALA A N 1
ATOM 812 C CA . ALA A 1 103 ? -20.696 -1.172 10.418 1.00 98.56 103 ALA A CA 1
ATOM 813 C C . ALA A 1 103 ? -19.796 -1.593 9.240 1.00 98.56 103 ALA A C 1
ATOM 815 O O . ALA A 1 103 ? -20.290 -1.712 8.126 1.00 98.56 103 ALA A O 1
ATOM 816 N N . ILE A 1 104 ? -18.510 -1.874 9.487 1.00 98.62 104 ILE A N 1
ATOM 817 C CA . ILE A 1 104 ? -17.572 -2.402 8.479 1.00 98.62 104 ILE A CA 1
ATOM 818 C C . ILE A 1 104 ? -17.969 -3.824 8.073 1.00 98.62 104 ILE A C 1
ATOM 820 O O . ILE A 1 104 ? -18.046 -4.144 6.889 1.00 98.62 104 ILE A O 1
ATOM 824 N N . VAL A 1 105 ? -18.266 -4.675 9.060 1.00 98.56 105 VAL A N 1
ATOM 825 C CA . VAL A 1 105 ? -18.667 -6.074 8.830 1.00 98.56 105 VAL A CA 1
ATOM 826 C C . VAL A 1 105 ? -20.010 -6.172 8.094 1.00 98.56 105 VAL A C 1
ATOM 828 O O . VAL A 1 105 ? -20.220 -7.101 7.318 1.00 98.56 105 VAL A O 1
ATOM 831 N N . GLN A 1 106 ? -20.929 -5.235 8.341 1.00 98.56 106 GLN A N 1
ATOM 832 C CA . GLN A 1 106 ? -22.265 -5.217 7.731 1.00 98.56 106 GLN A CA 1
ATOM 833 C C . GLN A 1 106 ? -22.294 -4.617 6.318 1.00 98.56 106 GLN A C 1
ATOM 835 O O . GLN A 1 106 ? -23.289 -4.794 5.615 1.00 98.56 106 GLN A O 1
ATOM 840 N N . ASP A 1 107 ? -21.236 -3.927 5.891 1.00 98.81 107 ASP A N 1
ATOM 841 C CA . ASP A 1 107 ? -21.158 -3.322 4.565 1.00 98.81 107 ASP A CA 1
ATOM 842 C C . ASP A 1 107 ? -20.844 -4.376 3.496 1.00 98.81 107 ASP A C 1
ATOM 844 O O . ASP A 1 107 ? -19.700 -4.771 3.274 1.00 98.81 107 ASP A O 1
ATOM 848 N N . THR A 1 108 ? -21.883 -4.845 2.811 1.00 98.69 108 THR A N 1
ATOM 849 C CA . THR A 1 108 ? -21.752 -5.914 1.818 1.00 98.69 108 THR A CA 1
ATOM 850 C C . THR A 1 108 ? -20.923 -5.514 0.603 1.00 98.69 108 THR A C 1
ATOM 852 O O . THR A 1 108 ? -20.282 -6.381 0.010 1.00 98.69 108 THR A O 1
ATOM 855 N N . GLU A 1 109 ? -20.929 -4.235 0.220 1.00 98.81 109 GLU A N 1
ATOM 856 C CA . GLU A 1 109 ? -20.156 -3.756 -0.928 1.00 98.81 109 GLU A CA 1
ATOM 857 C C . GLU A 1 109 ? -18.669 -3.717 -0.580 1.00 98.81 109 GLU A C 1
ATOM 859 O O . GLU A 1 109 ? -17.853 -4.243 -1.336 1.00 98.81 109 GLU A O 1
ATOM 864 N N . LEU A 1 110 ? -18.321 -3.202 0.604 1.00 98.81 110 LEU A N 1
ATOM 865 C CA . LEU A 1 110 ? -16.946 -3.192 1.100 1.00 98.81 110 LEU A CA 1
ATOM 866 C C . LEU A 1 110 ? -16.383 -4.611 1.257 1.00 98.81 110 LEU A C 1
ATOM 868 O O . LEU A 1 110 ? -15.262 -4.883 0.818 1.00 98.81 110 LEU A O 1
ATOM 872 N N . GLN A 1 111 ? -17.159 -5.530 1.845 1.00 98.81 111 GLN A N 1
ATOM 873 C CA . GLN A 1 111 ? -16.742 -6.927 2.001 1.00 98.81 111 GLN A CA 1
ATOM 874 C C . GLN A 1 111 ? -16.519 -7.605 0.643 1.00 98.81 111 GLN A C 1
ATOM 876 O O . GLN A 1 111 ? -15.521 -8.303 0.454 1.00 98.81 111 GLN A O 1
ATOM 881 N N . ALA A 1 112 ? -17.425 -7.392 -0.318 1.00 98.81 112 ALA A N 1
ATOM 882 C CA . ALA A 1 112 ? -17.296 -7.953 -1.661 1.00 98.81 112 ALA A CA 1
ATOM 883 C C . ALA A 1 112 ? -16.088 -7.373 -2.407 1.00 98.81 112 ALA A C 1
ATOM 885 O O . ALA A 1 112 ? -15.319 -8.130 -2.999 1.00 98.81 112 ALA A O 1
ATOM 886 N N . PHE A 1 113 ? -15.886 -6.056 -2.323 1.00 98.75 113 PHE A N 1
ATOM 887 C CA . PHE A 1 113 ? -14.751 -5.370 -2.928 1.00 98.75 113 PHE A CA 1
ATOM 888 C C . PHE A 1 113 ? -13.420 -5.911 -2.402 1.00 98.75 113 PHE A C 1
ATOM 890 O O . PHE A 1 113 ? -12.580 -6.349 -3.187 1.00 98.75 113 PHE A O 1
ATOM 897 N N . TRP A 1 114 ? -13.230 -5.941 -1.079 1.00 98.75 114 TRP A N 1
ATOM 898 C CA . TRP A 1 114 ? -11.968 -6.408 -0.502 1.00 98.75 114 TRP A CA 1
ATOM 899 C C . TRP A 1 114 ? -11.708 -7.886 -0.805 1.00 98.75 114 TRP A C 1
ATOM 901 O O . TRP A 1 114 ? -10.586 -8.273 -1.137 1.00 98.75 114 TRP A O 1
ATOM 911 N N . LYS A 1 115 ? -12.762 -8.710 -0.767 1.00 98.69 115 LYS A N 1
ATOM 912 C CA . LYS A 1 115 ? -12.677 -10.115 -1.161 1.00 98.69 115 LYS A CA 1
ATOM 913 C C . LYS A 1 115 ? -12.216 -10.273 -2.610 1.00 98.69 115 LYS A C 1
ATOM 915 O O . LYS A 1 115 ? -11.326 -11.078 -2.865 1.00 98.69 115 LYS A O 1
ATOM 920 N N . GLU A 1 116 ? -12.781 -9.518 -3.551 1.00 98.75 116 GLU A N 1
ATOM 921 C CA . GLU A 1 116 ? -12.386 -9.584 -4.964 1.00 98.75 116 GLU A CA 1
ATOM 922 C C . GLU A 1 116 ? -10.941 -9.110 -5.176 1.00 98.75 116 GLU A C 1
ATOM 924 O O . GLU A 1 116 ? -10.180 -9.762 -5.895 1.00 98.75 116 GLU A O 1
ATOM 929 N N . VAL A 1 117 ? -10.521 -8.039 -4.495 1.00 98.44 117 VAL A N 1
ATOM 930 C CA . VAL A 1 117 ? -9.130 -7.557 -4.529 1.00 98.44 117 VAL A CA 1
ATOM 931 C C . VAL A 1 117 ? -8.151 -8.663 -4.125 1.00 98.44 117 VAL A C 1
ATOM 933 O O . VAL A 1 117 ? -7.158 -8.873 -4.821 1.00 98.44 117 VAL A O 1
ATOM 936 N N . VAL A 1 118 ? -8.429 -9.395 -3.044 1.00 98.56 118 VAL A N 1
ATOM 937 C CA . VAL A 1 118 ? -7.524 -10.433 -2.520 1.00 98.56 118 VAL A CA 1
ATOM 938 C C . VAL A 1 118 ? -7.626 -11.745 -3.300 1.00 98.56 118 VAL A C 1
ATOM 940 O O . VAL A 1 118 ? -6.609 -12.319 -3.680 1.00 98.56 118 VAL A O 1
ATOM 943 N N . GLU A 1 119 ? -8.837 -12.250 -3.537 1.00 98.62 119 GLU A N 1
ATOM 944 C CA . GLU A 1 119 ? -9.041 -13.588 -4.105 1.00 98.62 119 GLU A CA 1
ATOM 945 C C . GLU A 1 119 ? -8.906 -13.633 -5.632 1.00 98.62 119 GLU A C 1
ATOM 947 O O . GLU A 1 119 ? -8.593 -14.697 -6.176 1.00 98.62 119 GLU A O 1
ATOM 952 N N . VAL A 1 120 ? -9.127 -12.501 -6.312 1.00 98.56 120 VAL A N 1
ATOM 953 C CA . VAL A 1 120 ? -9.060 -12.381 -7.776 1.00 98.56 120 VAL A CA 1
ATOM 954 C C . VAL A 1 120 ? -7.929 -11.445 -8.192 1.00 98.56 120 VAL A C 1
ATOM 956 O O . VAL A 1 120 ? -7.028 -11.880 -8.906 1.00 98.56 120 VAL A O 1
ATOM 959 N N . GLY A 1 121 ? -7.936 -10.190 -7.731 1.00 98.19 121 GLY A N 1
ATOM 960 C CA . GLY A 1 121 ? -6.960 -9.173 -8.146 1.00 98.19 121 GLY A CA 1
ATOM 961 C C . GLY A 1 121 ? -5.511 -9.560 -7.830 1.00 98.19 121 GLY A C 1
ATOM 962 O O . GLY A 1 121 ? -4.652 -9.524 -8.707 1.00 98.19 121 GLY A O 1
ATOM 963 N N . HIS A 1 122 ? -5.270 -10.000 -6.596 1.00 98.50 122 HIS A N 1
ATOM 964 C CA . HIS A 1 122 ? -4.003 -10.550 -6.109 1.00 98.50 122 HIS A CA 1
ATOM 965 C C . HIS A 1 122 ? -4.121 -12.051 -5.794 1.00 98.50 122 HIS A C 1
ATOM 967 O O . HIS A 1 122 ? -3.538 -12.554 -4.831 1.00 98.50 122 HIS A O 1
ATOM 973 N N . GLY A 1 123 ? -4.881 -12.780 -6.621 1.00 98.50 123 GLY A N 1
ATOM 974 C CA . GLY A 1 123 ? -5.287 -14.165 -6.367 1.00 98.50 123 GLY A CA 1
ATOM 975 C C . GLY A 1 123 ? -4.145 -15.170 -6.172 1.00 98.50 123 GLY A C 1
ATOM 976 O O . GLY A 1 123 ? -4.341 -16.179 -5.490 1.00 98.50 123 GLY A O 1
ATOM 977 N N . ASP A 1 124 ? -2.951 -14.889 -6.701 1.00 98.50 124 ASP A N 1
ATOM 978 C CA . ASP A 1 124 ? -1.752 -15.717 -6.501 1.00 98.50 124 ASP A CA 1
ATOM 979 C C . ASP A 1 124 ? -1.250 -15.684 -5.046 1.00 98.50 124 ASP A C 1
ATOM 981 O O . ASP A 1 124 ? -0.653 -16.649 -4.571 1.00 98.50 124 ASP A O 1
ATOM 985 N N . LEU A 1 125 ? -1.554 -14.608 -4.309 1.00 98.44 125 LEU A N 1
ATOM 986 C CA . LEU A 1 125 ? -1.184 -14.411 -2.904 1.00 98.44 125 LEU A CA 1
ATOM 987 C C . LEU A 1 125 ? -2.381 -14.491 -1.946 1.00 98.44 125 LEU A C 1
ATOM 989 O O . LEU A 1 125 ? -2.240 -14.183 -0.763 1.00 98.44 125 LEU A O 1
ATOM 993 N N . LYS A 1 126 ? -3.564 -14.925 -2.399 1.00 98.12 126 LYS A N 1
ATOM 994 C CA . LYS A 1 126 ? -4.795 -14.946 -1.577 1.00 98.12 126 LYS A CA 1
ATOM 995 C C . LYS A 1 126 ? -4.689 -15.746 -0.274 1.00 98.12 126 LYS A C 1
ATOM 997 O O . LYS A 1 126 ? -5.400 -15.468 0.685 1.00 98.12 126 LYS A O 1
ATOM 1002 N N . SER A 1 127 ? -3.807 -16.747 -0.238 1.00 97.81 127 SER A N 1
ATOM 1003 C CA . SER A 1 127 ? -3.582 -17.603 0.936 1.00 97.81 127 SER A CA 1
ATOM 1004 C C . SER A 1 127 ? -2.632 -16.986 1.967 1.00 97.81 127 SER A C 1
ATOM 1006 O O . SER A 1 127 ? -2.399 -17.590 3.014 1.00 97.81 127 SER A O 1
ATOM 1008 N N . ALA A 1 128 ? -2.053 -15.817 1.682 1.00 97.94 128 ALA A N 1
ATOM 1009 C CA . ALA A 1 128 ? -1.148 -15.151 2.600 1.00 97.94 128 ALA A CA 1
ATOM 1010 C C . ALA A 1 128 ? -1.869 -14.705 3.882 1.00 97.94 128 ALA A C 1
ATOM 1012 O O . ALA A 1 128 ? -3.016 -14.255 3.866 1.00 97.94 128 ALA A O 1
ATOM 1013 N N . THR A 1 129 ? -1.191 -14.817 5.024 1.00 97.56 129 THR A N 1
ATOM 1014 C CA . THR A 1 129 ? -1.795 -14.551 6.340 1.00 97.56 129 THR A CA 1
ATOM 1015 C C . THR A 1 129 ? -1.828 -13.073 6.712 1.00 97.56 129 THR A C 1
ATOM 1017 O O . THR A 1 129 ? -2.531 -12.710 7.649 1.00 97.56 129 THR A O 1
ATOM 1020 N N . TRP A 1 130 ? -1.078 -12.233 5.998 1.00 97.69 130 TRP A N 1
ATOM 1021 C CA . TRP A 1 130 ? -0.927 -10.805 6.280 1.00 97.69 130 TRP A CA 1
ATOM 1022 C C . TRP A 1 130 ? -2.032 -9.930 5.673 1.00 97.69 130 TRP A C 1
ATOM 1024 O O . TRP A 1 130 ? -2.078 -8.738 5.959 1.00 97.69 130 TRP A O 1
ATOM 1034 N N . TRP A 1 131 ? -2.934 -10.483 4.854 1.00 98.50 131 TRP A N 1
ATOM 1035 C CA . TRP A 1 131 ? -4.091 -9.731 4.365 1.00 98.50 131 TRP A CA 1
ATOM 1036 C C . TRP A 1 131 ? -5.000 -9.310 5.522 1.00 98.50 131 TRP A C 1
ATOM 1038 O O . TRP A 1 131 ? -5.409 -10.150 6.333 1.00 98.50 131 TRP A O 1
ATOM 1048 N N . PHE A 1 132 ? -5.378 -8.029 5.541 1.00 98.44 132 PHE A N 1
ATOM 1049 C CA . PHE A 1 132 ? -6.424 -7.530 6.431 1.00 98.44 132 PHE A CA 1
ATOM 1050 C C . PHE A 1 132 ? -7.709 -8.335 6.254 1.00 98.44 132 PHE A C 1
ATOM 1052 O O . PHE A 1 132 ? -8.075 -8.706 5.134 1.00 98.44 132 PHE A O 1
ATOM 1059 N N . LYS A 1 133 ? -8.415 -8.591 7.358 1.00 97.88 133 LYS A N 1
ATOM 1060 C CA . LYS A 1 133 ? -9.704 -9.292 7.321 1.00 97.88 133 LYS A CA 1
ATOM 1061 C C . LYS A 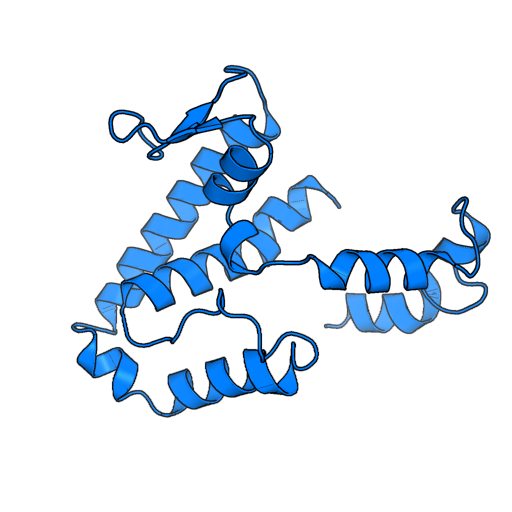1 133 ? -10.856 -8.365 6.963 1.00 97.88 133 LYS A C 1
ATOM 1063 O O . LYS A 1 133 ? -11.929 -8.863 6.645 1.00 97.88 133 LYS A O 1
ATOM 1068 N N . MET A 1 134 ? -10.608 -7.054 6.980 1.00 98.25 134 MET A N 1
ATOM 1069 C CA . MET A 1 134 ? -11.591 -6.010 6.705 1.00 98.25 134 MET A CA 1
ATOM 1070 C C . MET A 1 134 ? -12.798 -6.117 7.643 1.00 98.25 134 MET A C 1
ATOM 1072 O O . MET A 1 134 ? -13.946 -6.091 7.220 1.00 98.25 134 MET A O 1
ATOM 1076 N N . GLN A 1 135 ? -12.530 -6.293 8.935 1.00 98.56 135 GLN A N 1
ATOM 1077 C CA . GLN A 1 135 ? -13.536 -6.431 9.989 1.00 98.56 135 GLN A CA 1
ATOM 1078 C C . GLN A 1 135 ? -13.588 -5.212 10.909 1.00 98.56 135 GLN A C 1
ATOM 1080 O O . GLN A 1 135 ? -14.578 -5.019 11.609 1.00 98.56 135 GLN A O 1
ATOM 1085 N N . THR A 1 136 ? -12.539 -4.391 10.920 1.00 98.81 136 THR A N 1
ATOM 1086 C CA . THR A 1 136 ? -12.430 -3.230 11.808 1.00 98.81 136 THR A CA 1
ATOM 1087 C C . THR A 1 136 ? -12.215 -1.937 11.037 1.00 98.81 136 THR A C 1
ATOM 1089 O O . THR A 1 136 ? -11.706 -1.930 9.913 1.00 98.81 136 THR A O 1
ATOM 1092 N N . ARG A 1 137 ? -12.557 -0.809 11.666 1.00 98.62 137 ARG A N 1
ATOM 1093 C CA . ARG A 1 137 ? -12.268 0.517 11.103 1.00 98.62 137 ARG A CA 1
ATOM 1094 C C . ARG A 1 137 ? -10.769 0.745 10.959 1.00 98.62 137 ARG A C 1
ATOM 1096 O O . ARG A 1 137 ? -10.351 1.329 9.969 1.00 98.62 137 ARG A O 1
ATOM 1103 N N . THR A 1 138 ? -9.969 0.252 11.905 1.00 98.62 138 THR A N 1
ATOM 1104 C CA . THR A 1 138 ? -8.505 0.340 11.844 1.00 98.62 138 THR A CA 1
ATOM 1105 C C . THR A 1 138 ? -7.959 -0.342 10.593 1.00 98.62 138 THR A C 1
ATOM 1107 O O . THR A 1 138 ? -7.170 0.264 9.880 1.00 98.62 138 THR A O 1
ATOM 1110 N N . GLU A 1 139 ? -8.417 -1.553 10.269 1.00 98.62 139 GLU A N 1
ATOM 1111 C CA . GLU A 1 139 ? -7.996 -2.243 9.041 1.00 98.62 139 GLU A CA 1
ATOM 1112 C C . GLU A 1 139 ? -8.388 -1.476 7.773 1.00 98.62 139 GLU A C 1
ATOM 1114 O O . GLU A 1 139 ? -7.574 -1.371 6.857 1.00 98.62 139 GLU A O 1
ATOM 1119 N N . LEU A 1 140 ? -9.603 -0.914 7.717 1.00 98.81 140 LEU A N 1
ATOM 1120 C CA . LEU A 1 140 ? -10.028 -0.098 6.576 1.00 98.81 140 LEU A CA 1
ATOM 1121 C C . LEU A 1 140 ? -9.166 1.164 6.434 1.00 98.81 140 LEU A C 1
ATOM 1123 O O . LEU A 1 140 ? -8.743 1.498 5.328 1.00 98.81 140 LEU A O 1
ATOM 1127 N N . ILE A 1 141 ? -8.889 1.854 7.545 1.00 98.88 141 ILE A N 1
ATOM 1128 C CA . ILE A 1 141 ? -8.045 3.055 7.564 1.00 98.88 141 ILE A CA 1
ATOM 1129 C C . ILE A 1 141 ? -6.642 2.722 7.056 1.00 98.88 141 ILE A C 1
ATOM 1131 O O . ILE A 1 141 ? -6.139 3.413 6.171 1.00 98.88 141 ILE A O 1
ATOM 1135 N N . GLU A 1 142 ? -6.024 1.652 7.557 1.00 98.69 142 GLU A N 1
ATOM 1136 C CA . GLU A 1 142 ? -4.694 1.230 7.111 1.00 98.69 142 GLU A CA 1
ATOM 1137 C C . GLU A 1 142 ? -4.691 0.838 5.629 1.00 98.69 142 GLU A C 1
ATOM 1139 O O . GLU A 1 142 ? -3.856 1.323 4.866 1.00 98.69 142 GLU A O 1
ATOM 1144 N N . ALA A 1 143 ? -5.657 0.030 5.179 1.00 98.75 143 ALA A N 1
ATOM 1145 C CA . ALA A 1 143 ? -5.744 -0.389 3.781 1.00 98.75 143 ALA A CA 1
ATOM 1146 C C . ALA A 1 143 ? -5.895 0.805 2.825 1.00 98.75 143 ALA A C 1
ATOM 1148 O O . ALA A 1 143 ? -5.163 0.907 1.839 1.00 98.75 143 ALA A O 1
ATOM 1149 N N . CYS A 1 144 ? -6.801 1.739 3.130 1.00 98.88 144 CYS A N 1
ATOM 1150 C CA . CYS A 1 144 ? -6.999 2.950 2.334 1.00 98.88 144 CYS A CA 1
ATOM 1151 C C . CYS A 1 144 ? -5.763 3.859 2.349 1.00 98.88 144 CYS A C 1
ATOM 1153 O O . CYS A 1 144 ? -5.382 4.381 1.301 1.00 98.88 144 CYS A O 1
ATOM 1155 N N . THR A 1 145 ? -5.110 4.013 3.503 1.00 98.88 145 THR A N 1
ATOM 1156 C CA . THR A 1 145 ? -3.877 4.806 3.631 1.00 98.88 145 THR A CA 1
ATOM 1157 C C . THR A 1 145 ? -2.770 4.229 2.749 1.00 98.88 145 THR A C 1
ATOM 1159 O O . THR A 1 145 ? -2.170 4.970 1.972 1.00 98.88 145 THR A O 1
ATOM 1162 N N . ILE A 1 146 ? -2.555 2.907 2.786 1.00 98.88 146 ILE A N 1
ATOM 1163 C CA . ILE A 1 146 ? -1.571 2.213 1.940 1.00 98.88 146 ILE A CA 1
ATOM 1164 C C . ILE A 1 146 ? -1.890 2.411 0.454 1.00 98.88 146 ILE A C 1
ATOM 1166 O O . ILE A 1 146 ? -1.003 2.758 -0.323 1.00 98.88 146 ILE A O 1
ATOM 1170 N N . LEU A 1 147 ? -3.148 2.229 0.044 1.00 98.75 147 LEU A N 1
ATOM 1171 C CA . LEU A 1 147 ? -3.546 2.379 -1.360 1.00 98.75 147 LEU A CA 1
ATOM 1172 C C . LEU A 1 147 ? -3.310 3.804 -1.877 1.00 98.75 147 LEU A C 1
ATOM 1174 O O . LEU A 1 147 ? -2.757 3.978 -2.965 1.00 98.75 147 LEU A O 1
ATOM 1178 N N . ILE A 1 148 ? -3.694 4.820 -1.097 1.00 98.94 148 ILE A N 1
ATOM 1179 C CA . ILE A 1 148 ? -3.487 6.226 -1.463 1.00 98.94 148 ILE A CA 1
ATOM 1180 C C . ILE A 1 148 ? -1.992 6.549 -1.494 1.00 98.94 148 ILE A C 1
ATOM 1182 O O . ILE A 1 148 ? -1.536 7.170 -2.452 1.00 98.94 148 ILE A O 1
ATOM 1186 N N . TRP A 1 149 ? -1.218 6.095 -0.506 1.00 98.88 149 TRP A N 1
ATOM 1187 C CA . TRP A 1 149 ? 0.237 6.254 -0.466 1.00 98.88 149 TRP A CA 1
ATOM 1188 C C . TRP A 1 149 ? 0.919 5.680 -1.715 1.00 98.88 149 TRP A C 1
ATOM 1190 O O . TRP A 1 149 ? 1.660 6.402 -2.386 1.00 98.88 149 TRP A O 1
ATOM 1200 N N . ILE A 1 150 ? 0.615 4.423 -2.071 1.00 98.81 150 ILE A N 1
ATOM 1201 C CA . ILE A 1 150 ? 1.170 3.753 -3.257 1.00 98.81 150 ILE A CA 1
ATOM 1202 C C . ILE A 1 150 ? 0.852 4.559 -4.520 1.00 98.81 150 ILE A C 1
ATOM 1204 O O . ILE A 1 150 ? 1.737 4.819 -5.334 1.00 98.81 150 ILE A O 1
ATOM 1208 N N . ALA A 1 151 ? -0.410 4.964 -4.679 1.00 98.69 151 ALA A N 1
ATOM 1209 C CA . ALA A 1 151 ? -0.889 5.641 -5.880 1.00 98.69 151 ALA A CA 1
ATOM 1210 C C . ALA A 1 151 ? -0.425 7.103 -6.006 1.00 98.69 151 ALA A C 1
ATOM 1212 O O . ALA A 1 151 ? -0.511 7.666 -7.097 1.00 98.69 151 ALA A O 1
ATOM 1213 N N . SER A 1 152 ? 0.025 7.724 -4.913 1.00 98.75 152 SER A N 1
ATOM 1214 C CA . SER A 1 152 ? 0.429 9.132 -4.880 1.00 98.75 152 SER A CA 1
ATOM 1215 C C . SER A 1 152 ? 1.921 9.280 -4.593 1.00 98.75 152 SER A C 1
ATOM 1217 O O . SER A 1 152 ? 2.726 9.279 -5.520 1.00 98.75 152 SER A O 1
ATOM 1219 N N . ALA A 1 153 ? 2.295 9.414 -3.325 1.00 98.69 153 ALA A N 1
ATOM 1220 C CA . ALA A 1 153 ? 3.630 9.801 -2.895 1.00 98.69 153 ALA A CA 1
ATOM 1221 C C . ALA A 1 153 ? 4.700 8.750 -3.214 1.00 98.69 153 ALA A C 1
ATOM 1223 O O . ALA A 1 153 ? 5.775 9.121 -3.683 1.00 98.69 153 ALA A O 1
ATOM 1224 N N . LEU A 1 154 ? 4.402 7.455 -3.046 1.00 98.75 154 LEU A N 1
ATOM 1225 C CA . LEU A 1 154 ? 5.356 6.404 -3.401 1.00 98.75 154 LEU A CA 1
ATOM 1226 C C . LEU A 1 154 ? 5.636 6.409 -4.903 1.00 98.75 154 LEU A C 1
ATOM 1228 O O . LEU A 1 154 ? 6.794 6.457 -5.303 1.00 98.75 154 LEU A O 1
ATOM 1232 N N . HIS A 1 155 ? 4.584 6.401 -5.730 1.00 98.44 155 HIS A N 1
ATOM 1233 C CA . HIS A 1 155 ? 4.731 6.475 -7.181 1.00 98.44 155 HIS A CA 1
ATOM 1234 C C . HIS A 1 155 ? 5.483 7.744 -7.604 1.00 98.44 155 HIS A C 1
ATOM 1236 O O . HIS A 1 155 ? 6.398 7.661 -8.413 1.00 98.44 155 HIS A O 1
ATOM 1242 N N . ALA A 1 156 ? 5.150 8.906 -7.034 1.00 98.62 156 ALA A N 1
ATOM 1243 C CA . ALA A 1 156 ? 5.828 10.166 -7.338 1.00 98.62 156 ALA A CA 1
ATOM 1244 C C . ALA A 1 156 ? 7.327 10.150 -6.988 1.00 98.62 156 ALA A C 1
ATOM 1246 O O . ALA A 1 156 ? 8.115 10.773 -7.690 1.00 98.62 156 ALA A O 1
ATOM 1247 N N . ALA A 1 157 ? 7.731 9.440 -5.932 1.00 98.38 157 ALA A N 1
ATOM 1248 C CA . ALA A 1 157 ? 9.131 9.352 -5.523 1.00 98.38 157 ALA A CA 1
ATOM 1249 C C . ALA A 1 157 ? 9.996 8.461 -6.438 1.00 98.38 157 ALA A C 1
ATOM 1251 O O . ALA A 1 157 ? 11.219 8.590 -6.415 1.00 98.38 157 ALA A O 1
ATOM 1252 N N . VAL A 1 158 ? 9.390 7.557 -7.221 1.00 97.81 158 VAL A N 1
ATOM 1253 C CA . VAL A 1 158 ? 10.114 6.552 -8.031 1.00 97.81 158 VAL A CA 1
ATOM 1254 C C . VAL A 1 158 ? 9.868 6.648 -9.541 1.00 97.81 158 VAL A C 1
ATOM 1256 O O . VAL A 1 158 ? 10.407 5.828 -10.285 1.00 97.81 158 VAL A O 1
ATOM 1259 N N . ASN A 1 159 ? 9.060 7.609 -9.996 1.00 94.56 159 ASN A N 1
ATOM 1260 C CA . ASN A 1 159 ? 8.675 7.792 -11.401 1.00 94.56 159 ASN A CA 1
ATOM 1261 C C . ASN A 1 159 ? 9.278 9.063 -12.003 1.00 94.56 159 ASN A C 1
ATOM 1263 O O . ASN A 1 159 ? 9.999 8.948 -13.015 1.00 94.56 159 ASN A O 1
#